Protein AF-A0A5N7IVG2-F1 (afdb_monomer)

Mean predicted aligned error: 17.46 Å

Organism: NCBI:txid238834

Secondary structure (DSSP, 8-state):
-EEHHHHHHHTTS-HHHHHHHHHHHTPPPEEETTEEEE-HHHHHHHHHHHHHHHHHHHHHHHHHHHHHHHHHHHHHTS--HHHHHHHHHHHHHHHHHHHHHHHHHHHHHHHHHHHHHHHHHHHHHHHHHHHHHHHHTT---------TT-SS-SGGGTS---

pLDDT: mean 82.03, std 16.44, range [39.81, 95.31]

Structure (mmCIF, N/CA/C/O backbone):
data_AF-A0A5N7IVG2-F1
#
_entry.id   AF-A0A5N7IVG2-F1
#
loop_
_atom_site.group_PDB
_atom_site.id
_atom_site.type_symbol
_atom_site.label_atom_id
_atom_site.label_alt_id
_atom_site.label_comp_id
_atom_site.label_asym_id
_atom_site.label_entity_id
_atom_site.label_seq_id
_atom_site.pdbx_PDB_ins_code
_atom_site.Cartn_x
_atom_site.Cartn_y
_atom_site.Cartn_z
_atom_site.occupancy
_atom_site.B_iso_or_equiv
_atom_site.auth_seq_id
_atom_site.auth_comp_id
_atom_site.auth_asym_id
_atom_site.auth_atom_id
_atom_site.pdbx_PDB_model_num
ATOM 1 N N . MET A 1 1 ? -22.773 -0.847 58.493 1.00 86.44 1 MET A N 1
ATOM 2 C CA . MET A 1 1 ? -21.855 -1.937 58.077 1.00 86.44 1 MET A CA 1
ATOM 3 C C . MET A 1 1 ? -22.567 -2.803 57.061 1.00 86.44 1 MET A C 1
ATOM 5 O O . MET A 1 1 ? -23.734 -3.114 57.264 1.00 86.44 1 MET A O 1
ATOM 9 N N . ARG A 1 2 ? -21.877 -3.197 55.991 1.00 91.69 2 ARG A N 1
ATOM 10 C CA . ARG A 1 2 ? -22.450 -3.976 54.882 1.00 91.69 2 ARG A CA 1
ATOM 11 C C . ARG A 1 2 ? -21.630 -5.232 54.634 1.00 91.69 2 ARG A C 1
ATOM 13 O O . ARG A 1 2 ? -20.408 -5.203 54.778 1.00 91.69 2 ARG A O 1
ATOM 20 N N . THR A 1 3 ? -22.278 -6.322 54.242 1.00 95.25 3 THR A N 1
ATOM 21 C CA . THR A 1 3 ? -21.573 -7.529 53.784 1.00 95.25 3 THR A CA 1
ATOM 22 C C . THR A 1 3 ? -20.957 -7.308 52.403 1.00 95.25 3 THR A C 1
ATOM 24 O O . THR A 1 3 ? -21.487 -6.548 51.598 1.00 95.25 3 THR A O 1
ATOM 27 N N . ILE A 1 4 ? -19.879 -8.024 52.072 1.00 93.06 4 ILE A N 1
ATOM 28 C CA . ILE A 1 4 ? -19.278 -7.979 50.723 1.00 93.06 4 ILE A CA 1
ATOM 29 C C . ILE A 1 4 ? -20.300 -8.316 49.624 1.00 93.06 4 ILE A C 1
ATOM 31 O O . ILE A 1 4 ? -20.231 -7.757 48.533 1.00 93.06 4 ILE A O 1
ATOM 35 N N . THR A 1 5 ? -21.255 -9.207 49.903 1.00 93.88 5 THR A N 1
ATOM 36 C CA . THR A 1 5 ? -22.328 -9.550 48.959 1.00 93.88 5 THR A CA 1
ATOM 37 C C . THR A 1 5 ? -23.247 -8.357 48.698 1.00 93.88 5 THR A C 1
ATOM 39 O O . THR A 1 5 ? -23.433 -8.003 47.540 1.00 93.88 5 THR A O 1
ATOM 42 N N . GLN A 1 6 ? -23.726 -7.684 49.750 1.00 94.81 6 GLN A N 1
ATOM 43 C CA . GLN A 1 6 ? -24.554 -6.475 49.617 1.00 94.81 6 GLN A CA 1
ATOM 44 C C . GLN A 1 6 ? -23.816 -5.366 48.862 1.00 94.81 6 GLN A C 1
ATOM 46 O O . GLN A 1 6 ? -24.372 -4.736 47.974 1.00 94.81 6 GLN A O 1
ATOM 51 N N . VAL A 1 7 ? -22.530 -5.173 49.157 1.00 94.44 7 VAL A N 1
ATOM 52 C CA . VAL A 1 7 ? -21.699 -4.158 48.494 1.00 94.44 7 VAL A CA 1
ATOM 53 C C . VAL A 1 7 ? -21.541 -4.450 47.001 1.00 94.44 7 VAL A C 1
ATOM 55 O O . VAL A 1 7 ? -21.617 -3.539 46.182 1.00 94.44 7 VAL A O 1
ATOM 58 N N . ALA A 1 8 ? -21.329 -5.716 46.637 1.00 94.44 8 ALA A N 1
ATOM 59 C CA . ALA A 1 8 ? -21.221 -6.139 45.245 1.00 94.44 8 ALA A CA 1
ATOM 60 C C . ALA A 1 8 ? -22.530 -5.902 44.471 1.00 94.44 8 ALA A C 1
ATOM 62 O O . ALA A 1 8 ? -22.495 -5.431 43.334 1.00 94.44 8 ALA A O 1
ATOM 63 N N . GLU A 1 9 ? -23.673 -6.181 45.100 1.00 95.12 9 GLU A N 1
ATOM 64 C CA . GLU A 1 9 ? -25.002 -5.936 44.533 1.00 95.12 9 GLU A CA 1
ATOM 65 C C . GLU A 1 9 ? -25.298 -4.435 44.386 1.00 95.12 9 GLU A C 1
ATOM 67 O O . GLU A 1 9 ? -25.663 -3.997 43.294 1.00 95.12 9 GLU A O 1
ATOM 72 N N . GLU A 1 10 ? -25.066 -3.634 45.434 1.00 94.50 10 GLU A N 1
ATOM 73 C CA . GLU A 1 10 ? -25.280 -2.176 45.432 1.00 94.50 10 GLU A CA 1
ATOM 74 C C . GLU A 1 10 ? -24.429 -1.478 44.359 1.00 94.50 10 GLU A C 1
ATOM 76 O O . GLU A 1 10 ? -24.925 -0.634 43.612 1.00 94.50 10 GLU A O 1
ATOM 81 N N . LEU A 1 11 ? -23.155 -1.862 44.234 1.00 92.69 11 LEU A N 1
ATOM 82 C CA . LEU A 1 11 ? -22.222 -1.261 43.274 1.00 92.69 11 LEU A CA 1
ATOM 83 C C . LEU A 1 11 ? -22.276 -1.914 41.884 1.00 92.69 11 LEU A C 1
ATOM 85 O O . LEU A 1 11 ? -21.572 -1.471 40.972 1.00 92.69 11 LEU A O 1
ATOM 89 N N . LYS A 1 12 ? -23.114 -2.946 41.703 1.00 93.06 12 LYS A N 1
ATOM 90 C CA . LYS A 1 12 ? -23.271 -3.721 40.461 1.00 93.06 12 LYS A CA 1
ATOM 91 C C . LYS A 1 12 ? -21.939 -4.237 39.904 1.00 93.06 12 LYS A C 1
ATOM 93 O O . LYS A 1 12 ? -21.667 -4.143 38.707 1.00 93.06 12 LYS A O 1
ATOM 98 N N . VAL A 1 13 ? -21.093 -4.780 40.773 1.00 92.44 13 VAL A N 1
ATOM 99 C CA . VAL A 1 13 ? -19.802 -5.379 40.403 1.00 92.44 13 VAL A CA 1
ATOM 100 C C . VAL A 1 13 ? -19.659 -6.763 41.021 1.00 92.44 13 VAL A C 1
ATOM 102 O O . VAL A 1 13 ? -20.390 -7.148 41.927 1.00 92.44 13 VAL A O 1
ATOM 105 N N . SER A 1 14 ? -18.704 -7.555 40.538 1.00 94.75 14 SER A N 1
ATOM 106 C CA . SER A 1 14 ? -18.470 -8.8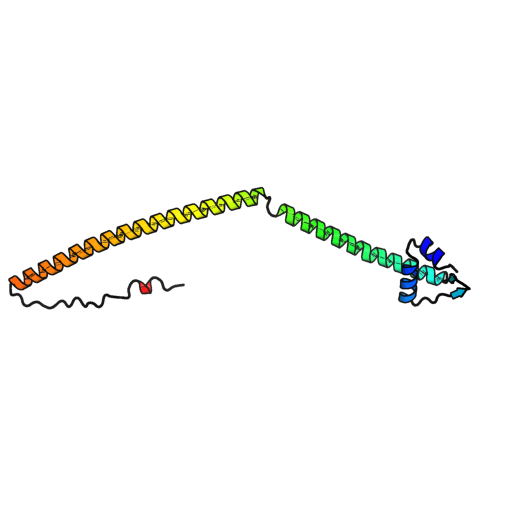78 41.116 1.00 94.75 14 SER A CA 1
ATOM 107 C C . SER A 1 14 ? -17.906 -8.774 42.540 1.00 94.75 14 SER A C 1
ATOM 109 O O . SER A 1 14 ? -17.111 -7.887 42.851 1.00 94.75 14 SER A O 1
ATOM 111 N N . ARG A 1 15 ? -18.230 -9.747 43.402 1.00 93.62 15 ARG A N 1
ATOM 112 C CA . ARG A 1 15 ? -17.616 -9.862 44.742 1.00 93.62 15 ARG A CA 1
ATOM 113 C C . ARG A 1 15 ? -16.086 -9.884 44.677 1.00 93.62 15 ARG A C 1
ATOM 115 O O . ARG A 1 15 ? -15.430 -9.296 45.526 1.00 93.62 15 ARG A O 1
ATOM 122 N N . ARG A 1 16 ? -15.519 -10.516 43.640 1.00 95.31 16 ARG A N 1
ATOM 123 C CA . ARG A 1 16 ? -14.073 -10.522 43.376 1.00 95.31 16 ARG A CA 1
ATOM 124 C C . ARG A 1 16 ? -13.525 -9.108 43.206 1.00 95.31 16 ARG A C 1
ATOM 126 O O . ARG A 1 16 ? -12.547 -8.772 43.858 1.00 95.31 16 ARG A O 1
ATOM 133 N N . LYS A 1 17 ? -14.201 -8.273 42.413 1.00 93.50 17 LYS A N 1
ATOM 134 C CA . LYS A 1 17 ? -13.815 -6.873 42.219 1.00 93.50 17 LYS A CA 1
ATOM 135 C C . LYS A 1 17 ? -13.824 -6.098 43.539 1.00 93.50 17 LYS A C 1
ATOM 137 O O . LYS A 1 17 ? -12.896 -5.344 43.781 1.00 93.50 17 LYS A O 1
ATOM 142 N N . ILE A 1 18 ? -14.789 -6.346 44.428 1.00 94.75 18 ILE A N 1
ATOM 143 C CA . ILE A 1 18 ? -14.793 -5.747 45.777 1.00 94.75 18 ILE A CA 1
ATOM 144 C C . ILE A 1 18 ? -13.577 -6.191 46.605 1.00 94.75 18 ILE A C 1
ATOM 146 O O . ILE A 1 18 ? -12.969 -5.369 47.284 1.00 94.75 18 ILE A O 1
ATOM 150 N N . TYR A 1 19 ? -13.182 -7.467 46.546 1.00 94.44 19 TYR A N 1
ATOM 151 C CA . TYR A 1 19 ? -11.964 -7.931 47.226 1.00 94.44 19 TYR A CA 1
ATOM 152 C C . TYR A 1 19 ? -10.693 -7.286 46.664 1.00 94.44 19 TYR A C 1
ATOM 154 O O . TYR A 1 19 ? -9.806 -6.918 47.437 1.00 94.44 19 TYR A O 1
ATOM 162 N N . ASP A 1 20 ? -10.617 -7.121 45.344 1.00 94.38 20 ASP A N 1
ATOM 163 C CA . ASP A 1 20 ? -9.493 -6.453 44.688 1.00 94.38 20 ASP A CA 1
ATOM 164 C C . ASP A 1 20 ? -9.416 -4.973 45.104 1.00 94.38 20 ASP A C 1
ATOM 166 O O . ASP A 1 20 ? -8.338 -4.495 45.463 1.00 94.38 20 ASP A O 1
ATOM 170 N N . GLU A 1 21 ? -10.556 -4.273 45.155 1.00 93.62 21 GLU A N 1
ATOM 171 C CA . GLU A 1 21 ? -10.623 -2.886 45.635 1.00 93.62 21 GLU A CA 1
ATOM 172 C C . GLU A 1 21 ? -10.271 -2.762 47.120 1.00 93.62 21 GLU A C 1
ATOM 174 O O . GLU A 1 21 ? -9.515 -1.871 47.500 1.00 93.62 21 GLU A O 1
ATOM 179 N N . ASN A 1 22 ? -10.7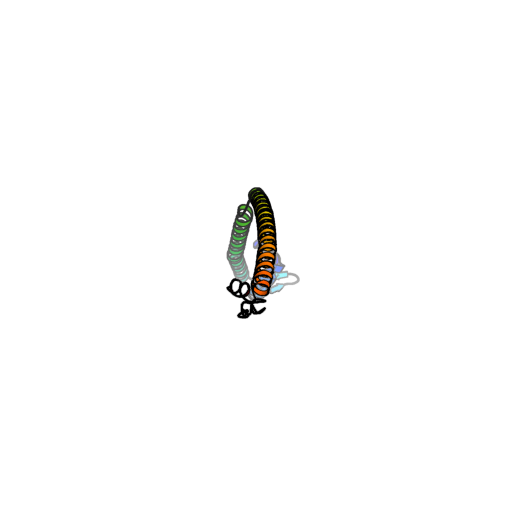19 -3.690 47.969 1.00 93.06 22 ASN A N 1
ATOM 180 C CA . ASN A 1 22 ? -10.324 -3.706 49.379 1.00 93.06 22 ASN A CA 1
ATOM 181 C C . ASN A 1 22 ? -8.807 -3.820 49.538 1.00 93.06 22 ASN A C 1
ATOM 183 O O . ASN A 1 22 ? -8.209 -3.109 50.346 1.00 93.06 22 ASN A O 1
ATOM 187 N N . LYS A 1 23 ? -8.175 -4.696 48.748 1.00 94.38 23 LYS A N 1
ATOM 188 C CA . LYS A 1 23 ? -6.720 -4.864 48.751 1.00 94.38 23 LYS A CA 1
ATOM 189 C C . LYS A 1 23 ? -6.015 -3.599 48.260 1.00 94.38 23 LYS A C 1
ATOM 191 O O . LYS A 1 23 ? -5.043 -3.179 48.882 1.00 94.38 23 LYS A O 1
ATOM 196 N N . LYS A 1 24 ? -6.505 -2.994 47.176 1.00 93.12 24 LYS A N 1
ATOM 197 C CA . LYS A 1 24 ? -5.955 -1.764 46.589 1.00 93.12 24 LYS A CA 1
ATOM 198 C C . LYS A 1 24 ? -6.049 -0.574 47.548 1.00 93.12 24 LYS A C 1
ATOM 200 O O . LYS A 1 24 ? -5.085 0.168 47.693 1.00 93.12 24 LYS A O 1
ATOM 205 N N . LEU A 1 25 ? -7.188 -0.415 48.218 1.00 93.25 25 LEU A N 1
ATOM 206 C CA . LEU A 1 25 ? -7.480 0.706 49.116 1.00 93.25 25 LEU A CA 1
ATOM 207 C C . LEU A 1 25 ? -7.033 0.458 50.568 1.00 93.25 25 LEU A C 1
ATOM 209 O O . LEU A 1 25 ? -7.231 1.318 51.425 1.00 93.25 25 LEU A O 1
ATOM 213 N N . GLY A 1 26 ? -6.450 -0.709 50.866 1.00 93.25 26 GLY A N 1
ATOM 214 C CA . GLY A 1 26 ? -5.999 -1.070 52.213 1.00 93.25 26 GLY A CA 1
ATOM 215 C C . GLY A 1 26 ? -7.134 -1.257 53.230 1.00 93.25 26 GLY A C 1
ATOM 216 O O . GLY A 1 26 ? -6.917 -1.101 54.432 1.00 93.25 26 GLY A O 1
ATOM 217 N N . ILE A 1 27 ? -8.345 -1.577 52.769 1.00 93.62 27 ILE A N 1
ATOM 218 C CA . ILE A 1 27 ? -9.539 -1.744 53.606 1.00 93.62 27 ILE A CA 1
ATOM 219 C C . ILE A 1 27 ? -9.498 -3.112 54.290 1.00 93.62 27 ILE A C 1
ATOM 221 O O . ILE A 1 27 ? -9.414 -4.158 53.639 1.00 93.62 27 ILE A O 1
ATOM 225 N N . LYS A 1 28 ? -9.606 -3.118 55.622 1.00 91.81 28 LYS A N 1
ATOM 226 C CA . LYS A 1 28 ? -9.714 -4.350 56.411 1.00 91.81 28 LYS A CA 1
ATOM 227 C C . LYS A 1 28 ? -11.175 -4.749 56.562 1.00 91.81 28 LYS A C 1
ATOM 229 O O . LYS A 1 28 ? -11.990 -3.980 57.059 1.00 91.81 28 LYS A O 1
ATOM 234 N N . THR A 1 29 ? -11.494 -5.979 56.183 1.00 91.38 29 THR A N 1
ATOM 235 C CA . THR A 1 29 ? -12.829 -6.548 56.386 1.00 91.38 29 THR A CA 1
ATOM 236 C C . THR A 1 29 ? -12.961 -7.154 57.780 1.00 91.38 29 THR A C 1
ATOM 238 O O . THR A 1 29 ? -12.044 -7.835 58.241 1.00 91.38 29 THR A O 1
ATOM 241 N N . ILE A 1 30 ? -14.122 -6.994 58.407 1.00 92.56 30 ILE A N 1
ATOM 242 C CA . ILE A 1 30 ? -14.470 -7.636 59.680 1.00 92.56 30 ILE A CA 1
ATOM 243 C C . ILE A 1 30 ? -15.170 -8.959 59.366 1.00 92.56 30 ILE A C 1
ATOM 245 O O . ILE A 1 30 ? -16.067 -8.999 58.527 1.00 92.56 30 ILE A O 1
ATOM 249 N N . LYS A 1 31 ? -14.730 -10.063 59.976 1.00 91.62 31 LYS A N 1
ATOM 250 C CA . LYS A 1 31 ? -15.262 -11.401 59.694 1.00 91.62 31 LYS A CA 1
ATOM 251 C C . LYS A 1 31 ? -16.142 -11.869 60.846 1.00 91.62 31 LYS A C 1
ATOM 253 O O . LYS A 1 31 ? -15.648 -12.033 61.954 1.00 91.62 31 LYS A O 1
ATOM 258 N N . GLU A 1 32 ? -17.405 -12.158 60.553 1.00 90.25 32 GLU A N 1
ATOM 259 C CA . GLU A 1 32 ? -18.338 -12.775 61.499 1.00 90.25 32 GLU A CA 1
ATOM 260 C C . GLU A 1 32 ? -18.911 -14.046 60.863 1.00 90.25 32 GLU A C 1
ATOM 262 O O . GLU A 1 32 ? -19.653 -14.019 59.876 1.00 90.25 32 GLU A O 1
ATOM 267 N N . GLY A 1 33 ? -18.482 -15.198 61.385 1.00 89.88 33 GLY A N 1
ATOM 268 C CA . GLY A 1 33 ? -18.799 -16.503 60.810 1.00 89.88 33 GLY A CA 1
ATOM 269 C C . GLY A 1 33 ? -18.300 -16.647 59.365 1.00 89.88 33 GLY A C 1
ATOM 270 O O . GLY A 1 33 ? -17.100 -16.565 59.087 1.00 89.88 33 GLY A O 1
ATOM 271 N N . ARG A 1 34 ? -19.233 -16.899 58.437 1.00 88.19 34 ARG A N 1
ATOM 272 C CA . ARG A 1 34 ? -18.953 -17.039 56.994 1.00 88.19 34 AR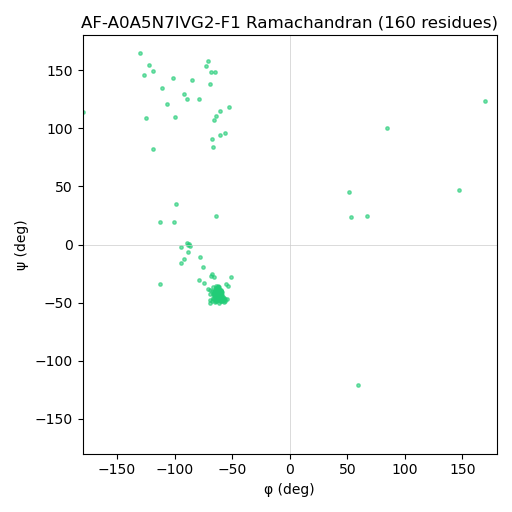G A CA 1
ATOM 273 C C . ARG A 1 34 ? -19.004 -15.713 56.232 1.00 88.19 34 ARG A C 1
ATOM 275 O O . ARG A 1 34 ? -18.650 -15.692 55.057 1.00 88.19 34 ARG A O 1
ATOM 282 N N . ASN A 1 35 ? -19.417 -14.629 56.886 1.00 89.69 35 ASN A N 1
ATOM 283 C CA . ASN A 1 35 ? -19.621 -13.339 56.246 1.00 89.69 35 ASN A CA 1
ATOM 284 C C . ASN A 1 35 ? -18.453 -12.390 56.528 1.00 89.69 35 ASN A C 1
ATOM 286 O O . ASN A 1 35 ? -17.883 -12.364 57.619 1.00 89.69 35 ASN A O 1
ATOM 290 N N . SER A 1 36 ? -18.114 -11.596 55.516 1.00 92.38 36 SER A N 1
ATOM 291 C CA . SER A 1 36 ? -17.162 -10.493 55.615 1.00 92.38 36 SER A CA 1
ATOM 292 C C . SER A 1 36 ? -17.914 -9.181 55.470 1.00 92.38 36 SER A C 1
ATOM 294 O O . SER A 1 36 ? -18.736 -9.038 54.562 1.00 92.38 36 SER A O 1
ATOM 296 N N . PHE A 1 37 ? -17.601 -8.233 56.342 1.00 93.62 37 PHE A N 1
ATOM 297 C CA . PHE A 1 37 ? -18.238 -6.932 56.428 1.00 93.62 37 PHE A CA 1
ATOM 298 C C . PHE A 1 37 ? -17.231 -5.816 56.189 1.00 93.62 37 PHE A C 1
ATOM 300 O O . PHE A 1 37 ? -16.054 -5.934 56.539 1.00 93.62 37 PHE A O 1
ATOM 307 N N . ILE A 1 38 ? -17.721 -4.716 55.633 1.00 93.62 38 ILE A N 1
ATOM 308 C CA . ILE A 1 38 ? -17.003 -3.450 55.539 1.00 93.62 38 ILE A CA 1
ATOM 309 C C . ILE A 1 38 ? -17.799 -2.342 56.223 1.00 93.62 38 ILE A C 1
ATOM 311 O O . ILE A 1 38 ? -19.028 -2.407 56.367 1.00 93.62 38 ILE A O 1
ATOM 315 N N . THR A 1 39 ? -17.072 -1.327 56.676 1.00 94.25 39 THR A N 1
ATOM 316 C CA . THR A 1 39 ? -17.669 -0.127 57.254 1.00 94.25 39 THR A CA 1
ATOM 317 C C . THR A 1 39 ? -18.348 0.702 56.167 1.00 94.25 39 THR A C 1
ATOM 319 O O . THR A 1 39 ? -18.007 0.613 54.987 1.00 94.25 39 THR A O 1
ATOM 322 N N . ASP A 1 40 ? -19.301 1.543 56.562 1.00 91.88 40 ASP A N 1
ATOM 323 C CA . ASP A 1 40 ? -19.997 2.409 55.605 1.00 91.88 40 ASP A CA 1
ATOM 324 C C . ASP A 1 40 ? -19.055 3.491 55.046 1.00 91.88 40 ASP A C 1
ATOM 326 O O . ASP A 1 40 ? -19.182 3.900 53.895 1.00 91.88 40 ASP A O 1
ATOM 330 N N . THR A 1 41 ? -18.035 3.881 55.816 1.00 93.00 41 THR A N 1
ATOM 331 C CA . THR A 1 41 ? -16.949 4.753 55.352 1.00 93.00 41 THR A CA 1
ATOM 332 C C . THR A 1 41 ? -16.088 4.099 54.277 1.00 93.00 41 THR A C 1
ATOM 334 O O . THR A 1 41 ? -15.725 4.751 53.301 1.00 93.00 41 THR A O 1
ATOM 337 N N . ASP A 1 42 ? -15.760 2.816 54.426 1.00 93.31 42 ASP A N 1
ATOM 338 C CA . ASP A 1 42 ? -14.951 2.101 53.438 1.00 93.31 42 ASP A CA 1
ATOM 339 C C . ASP A 1 42 ? -15.760 1.766 52.183 1.00 93.31 42 ASP A C 1
ATOM 341 O O . ASP A 1 42 ? -15.232 1.844 51.076 1.00 93.31 42 ASP A O 1
ATOM 345 N N . PHE A 1 43 ? -17.061 1.510 52.332 1.00 94.44 43 PHE A N 1
ATOM 346 C CA . PHE A 1 43 ? -17.987 1.417 51.205 1.00 94.44 43 PHE A CA 1
ATOM 347 C C . PHE A 1 43 ? -17.947 2.673 50.321 1.00 94.44 43 PHE A C 1
ATOM 349 O O . PHE A 1 43 ? -17.804 2.560 49.104 1.00 94.44 43 PHE A O 1
ATOM 356 N N . LEU A 1 44 ? -17.997 3.870 50.919 1.00 93.25 44 LEU A N 1
ATOM 357 C CA . LEU A 1 44 ? -17.924 5.129 50.168 1.00 93.25 44 LEU A CA 1
ATOM 358 C C . LEU A 1 44 ? -16.594 5.290 49.418 1.00 93.25 44 LEU A C 1
ATOM 360 O O . LEU A 1 44 ? -16.586 5.777 48.287 1.00 93.25 44 LEU A O 1
ATOM 364 N N . LYS A 1 45 ? -15.474 4.848 50.005 1.00 93.69 45 LYS A N 1
ATOM 365 C CA . LYS A 1 45 ? -14.165 4.868 49.328 1.00 93.69 45 LYS A CA 1
ATOM 366 C C . LYS A 1 45 ? -14.155 3.969 48.094 1.00 93.69 45 LYS A C 1
ATOM 368 O O . LYS A 1 45 ? -13.698 4.404 47.042 1.00 93.69 45 LYS A O 1
ATOM 373 N N . ILE A 1 46 ? -14.684 2.749 48.216 1.00 92.94 46 ILE A N 1
ATOM 374 C CA . ILE A 1 46 ? -14.784 1.798 47.098 1.00 92.94 46 ILE A CA 1
ATOM 375 C C .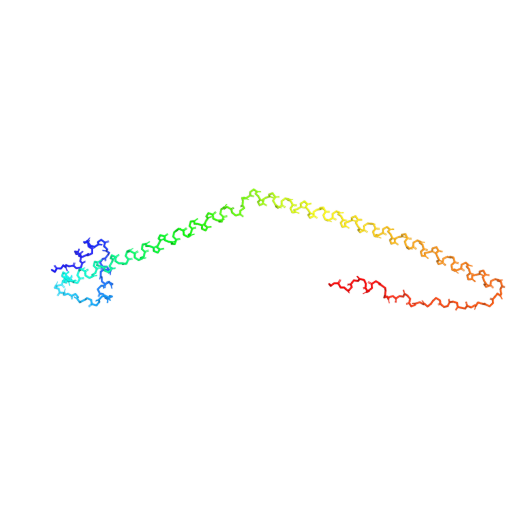 ILE A 1 46 ? -15.688 2.365 46.002 1.00 92.94 46 ILE A C 1
ATOM 377 O O . ILE A 1 46 ? -15.322 2.331 44.831 1.00 92.94 46 ILE A O 1
ATOM 381 N N . SER A 1 47 ? -16.842 2.924 46.377 1.00 93.25 47 SER A N 1
ATOM 382 C CA . SER A 1 47 ? -17.769 3.544 45.426 1.00 93.25 47 SER A CA 1
ATOM 383 C C . SER A 1 47 ? -17.080 4.642 44.613 1.00 93.25 47 SER A C 1
ATOM 385 O O . SER A 1 47 ? -17.141 4.629 43.386 1.00 93.25 47 SER A O 1
ATOM 387 N N . LYS A 1 48 ? -16.367 5.550 45.291 1.00 92.94 48 LYS A N 1
ATOM 388 C CA . LYS A 1 48 ? -15.671 6.673 44.654 1.00 92.94 48 LYS A CA 1
ATOM 389 C C . LYS A 1 48 ? -14.526 6.225 43.743 1.00 92.94 48 LYS A C 1
ATOM 391 O O . LYS A 1 48 ? -14.344 6.789 42.664 1.00 92.94 48 LYS A O 1
ATOM 396 N N . ASP A 1 49 ? -13.748 5.226 44.154 1.00 92.06 49 ASP A N 1
ATOM 397 C CA . ASP A 1 49 ? -12.661 4.699 43.322 1.00 92.06 49 ASP A CA 1
ATOM 398 C C . ASP A 1 49 ? -13.202 4.031 42.046 1.00 92.06 49 ASP A C 1
ATOM 400 O O . ASP A 1 49 ? -12.718 4.310 40.949 1.00 92.06 49 ASP A O 1
ATOM 404 N N . LEU A 1 50 ? -14.274 3.239 42.162 1.00 89.19 50 LEU A N 1
ATOM 405 C CA . LEU A 1 50 ? -14.925 2.612 41.009 1.00 89.19 50 LEU A CA 1
ATOM 406 C C . LEU A 1 50 ? -15.544 3.632 40.048 1.00 89.19 50 LEU A C 1
ATOM 408 O O . LEU A 1 50 ? -15.532 3.412 38.837 1.00 89.19 50 LEU A O 1
ATOM 412 N N . GLU A 1 51 ? -16.082 4.733 40.564 1.00 87.44 51 GLU A N 1
ATOM 413 C CA . GLU A 1 51 ? -16.615 5.833 39.758 1.00 87.44 51 GLU A CA 1
ATOM 414 C C . GLU A 1 51 ? -15.496 6.550 38.993 1.00 87.44 51 GLU A C 1
ATOM 416 O O . GLU A 1 51 ? -15.556 6.661 37.769 1.00 87.44 51 GLU A O 1
ATOM 421 N N . THR A 1 52 ? -14.398 6.877 39.679 1.00 84.75 52 THR A N 1
ATOM 422 C CA . THR A 1 52 ? -13.202 7.473 39.059 1.00 84.75 52 THR A CA 1
ATOM 423 C C . THR A 1 52 ? -12.605 6.552 37.987 1.00 84.75 52 THR A C 1
ATOM 425 O O . THR A 1 52 ? -12.184 7.004 36.920 1.00 84.75 52 THR A O 1
ATOM 428 N N . TYR A 1 53 ? -12.582 5.238 38.241 1.00 82.00 53 TYR A N 1
ATOM 429 C CA . TYR A 1 53 ? -12.137 4.230 37.278 1.00 82.00 53 TYR A CA 1
ATOM 430 C C . TYR A 1 53 ? -13.037 4.195 36.037 1.00 82.00 53 TYR A C 1
ATOM 432 O O . TYR A 1 53 ? -12.533 4.137 34.917 1.00 82.00 53 TYR A O 1
ATOM 440 N N . LYS A 1 54 ? -14.363 4.259 36.208 1.00 80.00 54 LYS A N 1
ATOM 441 C CA . LYS A 1 54 ? -15.310 4.307 35.084 1.00 80.00 54 LYS A CA 1
ATOM 442 C C . LYS A 1 54 ? -15.136 5.568 34.244 1.00 80.00 54 LYS A C 1
ATOM 444 O O . LYS A 1 54 ? -15.128 5.457 33.024 1.00 80.00 54 LYS A O 1
ATOM 449 N N . GLU A 1 55 ? -14.947 6.728 34.865 1.00 80.38 55 GLU A N 1
ATOM 450 C CA . GLU A 1 55 ? -14.699 7.978 34.138 1.00 80.38 55 GLU A CA 1
ATOM 451 C C . GLU A 1 55 ? -13.387 7.917 33.349 1.00 80.38 55 GLU A C 1
ATOM 453 O O . GLU A 1 55 ? -13.347 8.217 32.157 1.00 80.38 55 GLU A O 1
ATOM 458 N N . THR A 1 56 ? -12.301 7.474 33.981 1.00 75.31 56 THR A N 1
ATOM 459 C CA . THR A 1 56 ? -10.984 7.426 33.328 1.00 75.31 56 THR A CA 1
ATOM 460 C C . THR A 1 56 ? -10.903 6.369 32.227 1.00 75.31 56 THR A C 1
ATOM 462 O O . THR A 1 56 ? -10.470 6.685 31.119 1.00 75.31 56 THR A O 1
ATOM 465 N N . PHE A 1 57 ? -11.345 5.134 32.474 1.00 71.50 57 PHE A N 1
ATOM 466 C CA . PHE A 1 57 ? -11.292 4.064 31.470 1.00 71.50 57 PHE A CA 1
ATOM 467 C C . PHE A 1 57 ? -12.409 4.151 30.426 1.00 71.50 57 PHE A C 1
ATOM 469 O O . PHE A 1 57 ? -12.182 3.769 29.276 1.00 71.50 57 PHE A O 1
ATOM 476 N N . GLY A 1 58 ? -13.584 4.680 30.778 1.00 70.69 58 GLY A N 1
ATOM 477 C CA . GLY A 1 58 ? -14.660 4.954 29.823 1.00 70.69 58 GLY A CA 1
ATOM 478 C C . GLY A 1 58 ? -14.201 5.936 28.747 1.00 70.69 58 GLY A C 1
ATOM 479 O O . GLY A 1 58 ? -14.272 5.623 27.559 1.00 70.69 58 GLY A O 1
ATOM 480 N N . ASN A 1 59 ? -13.576 7.040 29.166 1.00 72.81 59 ASN A N 1
ATOM 481 C CA . ASN A 1 59 ? -13.011 8.041 28.259 1.00 72.81 59 ASN A CA 1
ATOM 482 C C . ASN A 1 59 ? -11.888 7.481 27.370 1.00 72.81 59 ASN A C 1
ATOM 484 O O . ASN A 1 59 ? -11.750 7.876 26.214 1.00 72.81 59 ASN A O 1
ATOM 488 N N . VAL A 1 60 ? -11.062 6.562 27.884 1.00 77.69 60 VAL A N 1
ATOM 489 C CA . VAL A 1 60 ? -10.019 5.903 27.078 1.00 77.69 60 VAL A CA 1
ATOM 490 C C . VAL A 1 60 ? -10.636 4.959 26.048 1.00 77.69 60 VAL A C 1
ATOM 492 O O . VAL A 1 60 ? -10.210 4.962 24.897 1.00 77.69 60 VAL A O 1
ATOM 495 N N . THR A 1 61 ? -11.652 4.188 26.434 1.00 77.75 61 THR A N 1
ATOM 496 C CA . THR A 1 61 ? -12.329 3.240 25.537 1.00 77.75 61 THR A CA 1
ATOM 497 C C . THR A 1 61 ? -13.004 3.970 24.376 1.00 77.75 61 THR A C 1
ATOM 499 O O . THR A 1 61 ? -12.840 3.572 23.225 1.00 77.75 61 THR A O 1
ATOM 502 N N . GLU A 1 62 ? -13.684 5.082 24.659 1.00 79.25 62 GLU A N 1
ATOM 503 C CA . GLU A 1 62 ? -14.307 5.930 23.639 1.00 79.25 62 GLU A CA 1
ATOM 504 C C . GLU A 1 62 ? -13.265 6.544 22.693 1.00 79.25 62 GLU A C 1
ATOM 506 O O . GLU A 1 62 ? -13.408 6.474 21.473 1.00 79.25 62 GLU A O 1
ATOM 511 N N . ARG A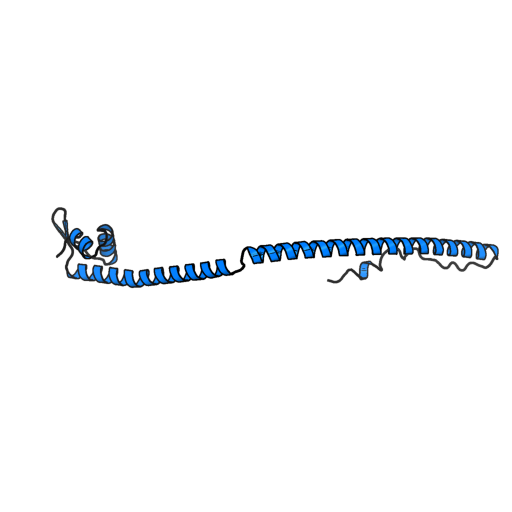 1 63 ? -12.150 7.060 23.230 1.00 79.69 63 ARG A N 1
ATOM 512 C CA . ARG A 1 63 ? -11.046 7.587 22.409 1.00 79.69 63 ARG A CA 1
ATOM 513 C C . ARG A 1 63 ? -10.446 6.527 21.491 1.00 79.69 63 ARG A C 1
ATOM 515 O O . ARG A 1 63 ? -10.199 6.820 20.325 1.00 79.69 63 ARG A O 1
ATOM 522 N N . VAL A 1 64 ? -10.213 5.316 21.998 1.00 84.12 64 VAL A N 1
ATOM 523 C CA . VAL A 1 64 ? -9.693 4.202 21.190 1.00 84.12 64 VAL A CA 1
ATOM 524 C C . VAL A 1 64 ? -10.691 3.827 20.095 1.00 84.12 64 VAL A C 1
ATOM 526 O O . VAL A 1 64 ? -10.284 3.679 18.946 1.00 84.12 64 VAL A O 1
ATOM 529 N N . SER A 1 65 ? -11.985 3.742 20.418 1.00 88.06 65 SER A N 1
ATOM 530 C CA . SER A 1 65 ? -13.037 3.465 19.433 1.00 88.06 65 SER A CA 1
ATOM 531 C C . SER A 1 65 ? -13.048 4.500 18.306 1.00 88.06 65 SER A C 1
ATOM 533 O O . SER A 1 65 ? -13.004 4.131 17.135 1.00 88.06 65 SER A O 1
ATOM 535 N N . ASN A 1 66 ? -13.005 5.790 18.650 1.00 86.81 66 ASN A N 1
ATOM 536 C CA . ASN A 1 66 ? -13.019 6.882 17.673 1.00 86.81 66 ASN A CA 1
ATOM 537 C C . ASN A 1 66 ? -11.778 6.872 16.763 1.00 86.81 66 ASN A C 1
ATOM 539 O O . ASN A 1 66 ? -11.879 7.162 15.572 1.00 86.81 66 ASN A O 1
ATOM 543 N N . VAL A 1 67 ? -10.601 6.530 17.303 1.00 88.06 67 VAL A N 1
ATOM 544 C CA . VAL A 1 67 ? -9.369 6.395 16.505 1.00 88.06 67 VAL A CA 1
ATOM 545 C C . VAL A 1 67 ? -9.477 5.223 15.535 1.00 88.06 67 VAL A C 1
ATOM 547 O O . VAL A 1 67 ? -9.178 5.391 14.357 1.00 88.06 67 VAL A O 1
ATOM 550 N N . LEU A 1 68 ? -9.947 4.063 16.001 1.00 87.88 68 LEU A N 1
ATOM 551 C CA . LEU A 1 68 ? -10.108 2.883 15.150 1.00 87.88 68 LEU A CA 1
ATOM 552 C C . LEU A 1 68 ? -11.116 3.121 14.023 1.00 87.88 68 LEU A C 1
ATOM 554 O O . LEU A 1 68 ? -10.875 2.706 12.893 1.00 87.88 68 LEU A O 1
ATOM 558 N N . GLU A 1 69 ? -12.222 3.807 14.307 1.00 87.06 69 GLU A N 1
ATOM 559 C CA . GLU A 1 69 ? -13.224 4.153 13.298 1.00 87.06 69 GLU A CA 1
ATOM 560 C C . GLU A 1 69 ? -12.672 5.141 12.264 1.00 87.06 69 GLU A C 1
ATOM 562 O O . GLU A 1 69 ? -12.834 4.940 11.060 1.00 87.06 69 GLU A O 1
ATOM 567 N N . ARG A 1 70 ? -11.931 6.163 12.710 1.00 81.06 70 ARG A N 1
ATOM 568 C CA . ARG A 1 70 ? -11.232 7.088 11.810 1.00 81.06 70 ARG A CA 1
ATOM 569 C C . ARG A 1 70 ? -10.246 6.349 10.908 1.00 81.06 70 ARG A C 1
ATOM 571 O O . ARG A 1 70 ? -10.239 6.577 9.702 1.00 81.06 70 ARG A O 1
ATOM 578 N N . ASP A 1 71 ? -9.416 5.485 11.481 1.00 80.00 71 ASP A N 1
ATOM 579 C CA . ASP A 1 71 ? -8.392 4.760 10.733 1.00 80.00 71 ASP A CA 1
ATOM 580 C C . ASP A 1 71 ? -9.029 3.765 9.746 1.00 80.00 71 ASP A C 1
ATOM 582 O O . ASP A 1 71 ? -8.571 3.658 8.608 1.00 80.00 71 ASP A O 1
ATOM 586 N N . ARG A 1 72 ? -10.144 3.120 10.119 1.00 80.38 72 ARG A N 1
ATOM 587 C CA . ARG A 1 72 ? -10.948 2.284 9.212 1.00 80.38 72 ARG A CA 1
ATOM 588 C C . ARG A 1 72 ? -11.484 3.084 8.027 1.00 80.38 72 ARG A C 1
ATOM 590 O O . ARG A 1 72 ? -11.292 2.671 6.888 1.00 80.38 72 ARG A O 1
ATOM 597 N N . ASN A 1 73 ? -12.073 4.249 8.286 1.00 78.00 73 ASN A N 1
ATOM 598 C CA . ASN A 1 73 ? -12.581 5.130 7.236 1.00 78.00 73 ASN A CA 1
ATOM 599 C C . ASN A 1 73 ? -11.457 5.619 6.310 1.00 78.00 73 ASN A C 1
ATOM 601 O O . ASN A 1 73 ? -11.661 5.742 5.108 1.00 78.00 73 ASN A O 1
ATOM 605 N N . ILE A 1 74 ? -10.261 5.892 6.836 1.00 74.50 74 ILE A N 1
ATOM 606 C CA . ILE A 1 74 ? -9.100 6.262 6.013 1.00 74.50 74 ILE A CA 1
ATOM 607 C C . ILE A 1 74 ? -8.689 5.095 5.106 1.00 74.50 74 ILE A C 1
ATOM 609 O O . ILE A 1 74 ? -8.427 5.313 3.928 1.00 74.50 74 ILE A O 1
ATOM 613 N N . ILE A 1 75 ? -8.649 3.865 5.627 1.00 72.25 75 ILE A N 1
ATOM 614 C CA . ILE A 1 75 ? -8.309 2.668 4.843 1.00 72.25 75 ILE A CA 1
ATOM 615 C C . ILE A 1 75 ? -9.339 2.430 3.732 1.00 72.25 75 ILE A C 1
ATOM 617 O O . ILE A 1 75 ? -8.947 2.226 2.588 1.00 72.25 75 ILE A O 1
ATOM 621 N N . GLU A 1 76 ? -10.634 2.507 4.044 1.00 68.19 76 GLU A N 1
ATOM 622 C CA . GLU A 1 76 ? -11.715 2.290 3.070 1.00 68.19 76 GLU A CA 1
ATOM 623 C C . GLU A 1 76 ? -11.760 3.369 1.972 1.00 68.19 76 GLU A C 1
ATOM 625 O O . GLU A 1 76 ? -12.164 3.082 0.848 1.00 68.19 76 GLU A O 1
ATOM 630 N N . ASN A 1 77 ? -11.296 4.591 2.257 1.00 65.44 77 ASN A N 1
ATOM 631 C CA . ASN A 1 77 ? -11.295 5.704 1.301 1.00 65.44 77 ASN A CA 1
ATOM 632 C C . ASN A 1 77 ? -9.977 5.877 0.522 1.00 65.44 77 ASN A C 1
ATOM 634 O O . ASN A 1 77 ? -9.884 6.784 -0.303 1.00 65.44 77 ASN A O 1
ATOM 638 N N . ASN A 1 78 ? -8.944 5.067 0.780 1.00 64.94 78 ASN A N 1
ATOM 639 C CA . ASN A 1 78 ? -7.590 5.341 0.278 1.00 64.94 78 ASN A CA 1
ATOM 640 C C . ASN A 1 78 ? -7.265 4.797 -1.120 1.00 64.94 78 ASN A C 1
ATOM 642 O O . ASN A 1 78 ? -6.141 4.998 -1.563 1.00 64.94 78 ASN A O 1
ATOM 646 N N . ILE A 1 79 ? -8.208 4.133 -1.791 1.00 63.69 79 ILE A N 1
ATOM 647 C CA . ILE A 1 79 ? -8.302 3.857 -3.240 1.00 63.69 79 ILE A CA 1
ATOM 648 C C . ILE A 1 79 ? -9.443 2.847 -3.364 1.00 63.69 79 ILE A C 1
ATOM 650 O O . ILE A 1 79 ? -9.401 1.789 -2.735 1.00 63.69 79 ILE A O 1
ATOM 654 N N . SER A 1 80 ? -10.472 3.153 -4.149 1.00 73.94 80 SER A N 1
ATOM 655 C CA . SER A 1 80 ? -11.503 2.152 -4.429 1.00 73.94 80 SER A CA 1
ATOM 656 C C . SER A 1 80 ? -10.895 0.984 -5.214 1.00 73.94 80 SER A C 1
ATOM 658 O O . SER A 1 80 ? -10.008 1.182 -6.047 1.00 73.94 80 SER A O 1
ATOM 660 N N . ASP A 1 81 ? -11.405 -0.237 -5.024 1.00 76.88 81 ASP A N 1
ATOM 661 C CA . ASP A 1 81 ? -10.972 -1.415 -5.801 1.00 76.88 81 ASP A CA 1
ATOM 662 C C . ASP A 1 81 ? -11.010 -1.157 -7.322 1.00 76.88 81 ASP A C 1
ATOM 664 O O . ASP A 1 81 ? -10.219 -1.707 -8.093 1.00 76.88 81 ASP A O 1
ATOM 668 N N . ARG A 1 82 ? -11.904 -0.260 -7.754 1.00 74.25 82 ARG A N 1
ATOM 669 C CA . ARG A 1 82 ? -12.019 0.214 -9.132 1.00 74.25 82 ARG A CA 1
ATOM 670 C C . ARG A 1 82 ? -10.840 1.086 -9.558 1.00 74.25 82 ARG A C 1
ATOM 672 O O . ARG A 1 82 ? -10.230 0.799 -10.579 1.00 74.25 82 ARG A O 1
ATOM 679 N N . GLU A 1 83 ? -10.484 2.100 -8.775 1.00 77.56 83 GLU A N 1
ATOM 680 C CA . GLU A 1 83 ? -9.316 2.946 -9.055 1.00 77.56 83 GLU A CA 1
ATOM 681 C C . GLU A 1 83 ? -8.015 2.134 -9.043 1.00 77.56 83 GLU A C 1
ATOM 683 O O . GLU A 1 83 ? -7.138 2.365 -9.875 1.00 77.56 83 GLU A O 1
ATOM 688 N N . TYR A 1 84 ? -7.899 1.140 -8.156 1.00 81.56 84 TYR A N 1
ATOM 689 C CA . TYR A 1 84 ? -6.768 0.211 -8.160 1.00 81.56 84 TYR A CA 1
ATOM 690 C C . TYR A 1 84 ? -6.695 -0.590 -9.466 1.00 81.56 84 TYR A C 1
ATOM 692 O O . TYR A 1 84 ? -5.624 -0.723 -10.063 1.00 81.56 84 TYR A O 1
ATOM 700 N N . THR A 1 85 ? -7.837 -1.109 -9.919 1.00 82.31 85 THR A N 1
ATOM 701 C CA . THR A 1 85 ? -7.930 -1.893 -11.156 1.00 82.31 85 THR A CA 1
ATOM 702 C C . THR A 1 85 ? -7.595 -1.036 -12.378 1.00 82.31 85 THR A C 1
ATOM 704 O O . THR A 1 85 ? -6.734 -1.424 -13.167 1.00 82.31 85 THR A O 1
ATOM 707 N N . ASP A 1 86 ? -8.159 0.170 -12.473 1.00 88.06 86 ASP A N 1
ATOM 708 C CA . ASP A 1 86 ? -7.892 1.117 -13.561 1.00 88.06 86 ASP A CA 1
ATOM 709 C C . ASP A 1 86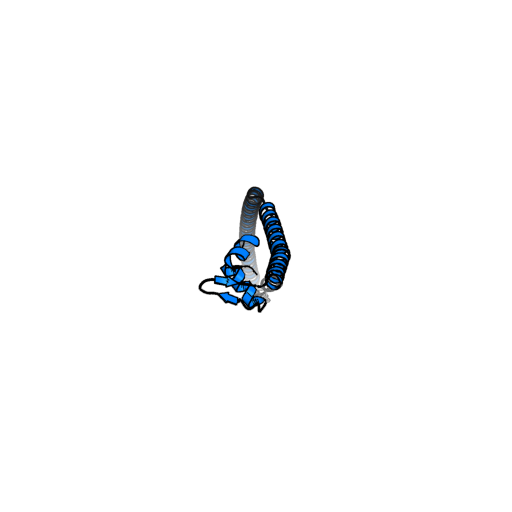 ? -6.402 1.519 -13.611 1.00 88.06 86 ASP A C 1
ATOM 711 O O . ASP A 1 86 ? -5.787 1.574 -14.681 1.00 88.06 86 ASP A O 1
ATOM 715 N N . LEU A 1 87 ? -5.778 1.766 -12.450 1.00 86.81 87 LEU A N 1
ATOM 716 C CA . LEU A 1 87 ? -4.344 2.066 -12.369 1.00 86.81 87 LEU A CA 1
ATOM 717 C C . LEU A 1 87 ? -3.486 0.881 -12.814 1.00 86.81 87 LEU A C 1
ATOM 719 O O . LEU A 1 87 ? -2.499 1.074 -13.527 1.00 86.81 87 LEU A O 1
ATOM 723 N N . LYS A 1 88 ? -3.863 -0.339 -12.427 1.00 89.75 88 LYS A N 1
ATOM 724 C CA . LYS A 1 88 ? -3.159 -1.560 -12.824 1.00 89.75 88 LYS A CA 1
ATOM 725 C C . LYS A 1 88 ? -3.218 -1.774 -14.336 1.00 89.75 88 LYS A C 1
ATOM 727 O O . LYS A 1 88 ? -2.179 -2.012 -14.948 1.00 89.75 88 LYS A O 1
ATOM 732 N N . GLU A 1 89 ? -4.392 -1.621 -14.948 1.00 91.94 89 GLU A N 1
ATOM 733 C CA . GLU A 1 89 ? -4.555 -1.704 -16.406 1.00 91.94 89 GLU A CA 1
ATOM 734 C C . GLU A 1 89 ? -3.714 -0.648 -17.131 1.00 91.94 89 GLU A C 1
ATOM 736 O O . GLU A 1 89 ? -3.033 -0.943 -18.118 1.00 91.94 89 GLU A O 1
ATOM 741 N N . ARG A 1 90 ? -3.693 0.581 -16.605 1.00 92.38 90 ARG A N 1
ATOM 742 C CA . ARG A 1 90 ? -2.889 1.667 -17.168 1.00 92.38 90 ARG A CA 1
ATOM 743 C C . ARG A 1 90 ? -1.390 1.388 -17.090 1.00 92.38 90 ARG A C 1
ATOM 745 O O . ARG A 1 90 ? -0.684 1.674 -18.056 1.00 92.38 90 ARG A O 1
ATOM 752 N N . ILE A 1 91 ? -0.903 0.827 -15.981 1.00 93.62 91 ILE A 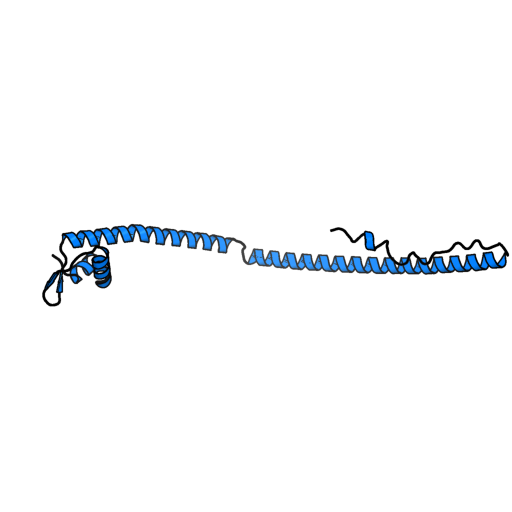N 1
ATOM 753 C CA . ILE A 1 91 ? 0.502 0.418 -15.835 1.00 93.62 91 ILE A CA 1
ATOM 754 C C . ILE A 1 91 ? 0.846 -0.649 -16.875 1.00 93.62 91 ILE A C 1
ATOM 756 O O . ILE A 1 91 ? 1.788 -0.455 -17.639 1.00 93.62 91 ILE A O 1
ATOM 760 N N . THR A 1 92 ? 0.041 -1.708 -16.984 1.00 91.06 92 THR A N 1
ATOM 761 C CA . THR A 1 92 ? 0.270 -2.778 -17.966 1.00 91.06 92 THR A CA 1
ATOM 762 C C . THR A 1 92 ? 0.284 -2.247 -19.402 1.00 91.06 92 THR A C 1
ATOM 764 O O . THR A 1 92 ? 1.143 -2.622 -20.200 1.00 91.06 92 THR A O 1
ATOM 767 N N . SER A 1 93 ? -0.613 -1.315 -19.743 1.00 94.88 93 SER A N 1
ATOM 768 C CA . SER A 1 93 ? -0.600 -0.685 -21.066 1.00 94.88 93 SER A CA 1
ATOM 769 C C . SER A 1 93 ? 0.667 0.139 -21.322 1.00 94.88 93 SER A C 1
ATOM 771 O O . SER A 1 93 ? 1.147 0.161 -22.457 1.00 94.88 93 SER A O 1
ATOM 773 N N . LEU A 1 94 ? 1.192 0.844 -20.316 1.00 93.25 94 LEU A N 1
ATOM 774 C CA . LEU A 1 94 ? 2.414 1.643 -20.454 1.00 93.25 94 LEU A CA 1
ATOM 775 C C . LEU A 1 94 ? 3.661 0.760 -20.581 1.00 93.25 94 LEU A C 1
ATOM 777 O O . LEU A 1 94 ? 4.544 1.072 -21.379 1.00 93.25 94 LEU A O 1
ATOM 781 N N . GLU A 1 95 ? 3.716 -0.352 -19.848 1.00 92.00 95 GLU A N 1
ATOM 782 C CA . GLU A 1 95 ? 4.787 -1.349 -19.957 1.00 92.00 95 GLU A CA 1
ATOM 783 C C . GLU A 1 95 ? 4.860 -1.940 -21.371 1.00 92.00 95 GLU A C 1
ATOM 785 O O . GLU A 1 95 ? 5.940 -2.012 -21.959 1.00 92.00 95 GLU A O 1
ATOM 790 N N . GLU A 1 96 ? 3.712 -2.271 -21.968 1.00 94.12 96 GLU A N 1
ATOM 791 C CA . GLU A 1 96 ? 3.655 -2.789 -23.338 1.00 94.12 96 GLU A CA 1
ATOM 792 C C . GLU A 1 96 ? 4.117 -1.745 -24.371 1.00 94.12 96 GLU A C 1
ATOM 794 O O . GLU A 1 96 ? 4.868 -2.060 -25.297 1.00 94.12 96 GLU A O 1
ATOM 799 N N . GLN A 1 97 ? 3.736 -0.474 -24.197 1.00 90.81 97 GLN A N 1
ATOM 800 C CA . GLN A 1 97 ? 4.196 0.612 -25.070 1.00 90.81 97 GLN A CA 1
ATOM 801 C C . GLN A 1 97 ? 5.712 0.825 -24.991 1.00 90.81 97 GLN A C 1
ATOM 803 O O . GLN A 1 97 ? 6.346 1.082 -26.019 1.00 90.81 97 GLN A O 1
ATOM 808 N N . LEU A 1 98 ? 6.299 0.726 -23.794 1.00 93.19 98 LEU A N 1
ATOM 809 C CA . LEU A 1 98 ? 7.750 0.796 -23.614 1.00 93.19 98 LEU A CA 1
ATOM 810 C C . LEU A 1 98 ? 8.443 -0.382 -24.299 1.00 93.19 98 LEU A C 1
ATOM 812 O O . LEU A 1 98 ? 9.369 -0.161 -25.076 1.00 93.19 98 LEU A O 1
ATOM 816 N N . ARG A 1 99 ? 7.933 -1.606 -24.115 1.00 93.25 99 ARG A N 1
ATOM 817 C CA . ARG A 1 99 ? 8.479 -2.802 -24.767 1.00 93.25 99 ARG A CA 1
ATOM 818 C C . ARG A 1 99 ? 8.485 -2.675 -26.290 1.00 93.25 99 ARG A C 1
ATOM 820 O O . ARG A 1 99 ? 9.520 -2.881 -26.919 1.00 93.25 99 ARG A O 1
ATOM 827 N N . MET A 1 100 ? 7.358 -2.282 -26.888 1.00 92.19 100 MET A N 1
ATOM 828 C CA . MET A 1 100 ? 7.272 -2.097 -28.341 1.00 92.19 100 MET A CA 1
ATOM 829 C C . MET A 1 100 ? 8.237 -1.018 -28.850 1.00 92.19 100 MET A C 1
ATOM 831 O O . MET A 1 100 ? 8.825 -1.165 -29.923 1.00 92.19 100 MET A O 1
ATOM 835 N N . ARG A 1 101 ? 8.414 0.070 -28.090 1.00 91.12 101 ARG A N 1
ATOM 836 C CA . ARG A 1 101 ? 9.365 1.135 -28.430 1.00 91.12 101 ARG A CA 1
ATOM 837 C C . ARG A 1 101 ? 10.807 0.625 -28.399 1.00 91.12 101 ARG A C 1
ATOM 839 O O . ARG A 1 101 ? 11.564 0.905 -29.329 1.00 91.12 101 ARG A O 1
ATOM 846 N N . ASP A 1 102 ? 11.177 -0.129 -27.371 1.00 91.69 102 ASP A N 1
ATOM 847 C CA . ASP A 1 102 ? 12.525 -0.684 -27.230 1.00 91.69 102 ASP A CA 1
ATOM 848 C C . ASP A 1 102 ? 12.843 -1.667 -28.365 1.00 91.69 102 ASP A C 1
ATOM 850 O O . ASP A 1 102 ? 13.907 -1.585 -28.981 1.00 91.69 102 ASP A O 1
ATOM 854 N N . GLU A 1 103 ? 11.890 -2.526 -28.738 1.00 92.69 103 GLU A N 1
ATOM 855 C CA . GLU A 1 103 ? 12.034 -3.417 -29.894 1.00 92.69 103 GLU A CA 1
ATOM 856 C C . GLU A 1 103 ? 12.248 -2.651 -31.209 1.00 92.69 103 GLU A C 1
ATOM 858 O O . GLU A 1 103 ? 13.060 -3.057 -32.047 1.00 92.69 103 GLU A O 1
ATOM 863 N N . GLN A 1 104 ? 11.548 -1.528 -31.406 1.00 92.19 104 GLN A N 1
ATOM 864 C CA . GLN A 1 104 ? 11.746 -0.676 -32.581 1.00 92.19 104 GLN A CA 1
ATOM 865 C C . GLN A 1 104 ? 13.139 -0.038 -32.595 1.00 92.19 104 GLN A C 1
ATOM 867 O O . GLN A 1 104 ? 13.785 -0.022 -33.646 1.00 92.19 104 GLN A O 1
ATOM 872 N N . PHE A 1 105 ? 13.627 0.450 -31.452 1.00 92.69 105 PHE A N 1
ATOM 873 C CA . PHE A 1 105 ? 14.975 1.012 -31.358 1.00 92.69 105 PHE A CA 1
ATOM 874 C C . PHE A 1 105 ? 16.057 -0.026 -31.648 1.00 92.69 105 PHE A C 1
ATOM 876 O O . PHE A 1 105 ? 16.982 0.260 -32.409 1.00 92.69 105 PHE A O 1
ATOM 883 N N . ILE A 1 106 ? 15.919 -1.242 -31.114 1.00 94.38 106 ILE A N 1
ATOM 884 C CA . ILE A 1 106 ? 16.859 -2.339 -31.376 1.00 94.38 106 ILE A CA 1
ATOM 885 C C . ILE A 1 106 ? 16.918 -2.649 -32.877 1.00 94.38 106 ILE A C 1
ATOM 887 O O . ILE A 1 106 ? 18.008 -2.722 -33.443 1.00 94.38 106 ILE A O 1
ATOM 891 N N . LYS A 1 107 ? 15.764 -2.751 -33.551 1.00 93.19 107 LYS A N 1
ATOM 892 C CA . LYS A 1 107 ? 15.710 -2.986 -35.006 1.00 93.19 107 LYS A CA 1
ATOM 893 C C . LYS A 1 107 ? 16.383 -1.869 -35.807 1.00 93.19 107 LYS A C 1
ATOM 895 O O . LYS A 1 107 ? 17.093 -2.139 -36.773 1.00 93.19 107 LYS A O 1
ATOM 900 N N . GLN A 1 108 ? 16.189 -0.610 -35.412 1.00 91.00 108 GLN A N 1
ATOM 901 C CA . GLN A 1 108 ? 16.844 0.521 -36.075 1.00 91.00 108 GLN A CA 1
ATOM 902 C C . GLN A 1 108 ? 18.364 0.506 -35.888 1.00 91.00 108 GLN A C 1
ATOM 904 O O . GLN A 1 108 ? 19.090 0.810 -36.835 1.00 91.00 108 GLN A O 1
ATOM 909 N N . LEU A 1 109 ? 18.848 0.150 -34.694 1.00 93.25 109 LEU A N 1
ATOM 910 C CA . LEU A 1 109 ? 20.280 0.010 -34.427 1.00 93.25 109 LEU A CA 1
ATOM 911 C C . LEU A 1 109 ? 20.893 -1.100 -35.280 1.00 93.25 109 LEU A C 1
ATOM 913 O O . LEU A 1 109 ? 21.879 -0.846 -35.963 1.00 93.25 109 LEU A O 1
ATOM 917 N N . GLN A 1 110 ? 20.255 -2.272 -35.335 1.00 92.44 110 GLN A N 1
ATOM 918 C CA . GLN A 1 110 ? 20.702 -3.383 -36.181 1.00 92.44 110 GLN A CA 1
ATOM 919 C C . GLN A 1 110 ? 20.804 -2.972 -37.655 1.00 92.44 110 GLN A C 1
ATOM 921 O O . GLN A 1 110 ? 21.837 -3.179 -38.284 1.00 92.44 110 GLN A O 1
ATOM 926 N N . SER A 1 111 ? 19.784 -2.291 -38.189 1.00 94.62 111 SER A N 1
ATOM 927 C CA . SER A 1 111 ? 19.818 -1.802 -39.573 1.00 94.62 111 SER A CA 1
ATOM 928 C C . SER A 1 111 ? 20.938 -0.782 -39.823 1.00 94.62 111 SER A C 1
ATOM 930 O O . SER A 1 111 ? 21.546 -0.766 -40.895 1.00 94.62 11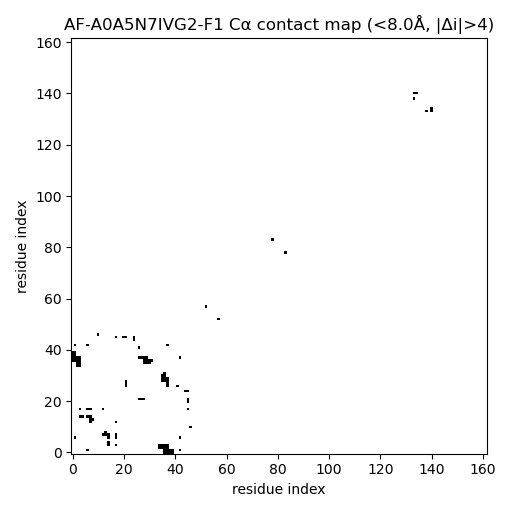1 SER A O 1
ATOM 932 N N . LYS A 1 112 ? 21.233 0.089 -38.850 1.00 92.75 112 LYS A N 1
ATOM 933 C CA . LYS A 1 112 ? 22.344 1.044 -38.961 1.00 92.75 112 LYS A CA 1
ATOM 934 C C . LYS A 1 112 ? 23.702 0.347 -38.904 1.00 92.75 112 LYS A C 1
ATOM 936 O O . LYS A 1 112 ? 24.581 0.721 -39.677 1.00 92.75 112 LYS A O 1
ATOM 941 N N . ASP A 1 113 ? 23.860 -0.661 -38.054 1.00 93.44 113 ASP A N 1
ATOM 942 C CA . ASP A 1 113 ? 25.092 -1.447 -37.964 1.00 93.44 113 ASP A CA 1
ATOM 943 C C . ASP A 1 113 ? 25.365 -2.208 -39.267 1.00 93.44 113 ASP A C 1
ATOM 945 O O . ASP A 1 113 ? 26.490 -2.187 -39.763 1.00 93.44 113 ASP A O 1
ATOM 949 N N . GLU A 1 114 ? 24.339 -2.797 -39.886 1.00 94.31 114 GLU A N 1
ATOM 950 C CA . GLU A 1 114 ? 24.451 -3.432 -41.208 1.00 94.31 114 GLU A CA 1
ATOM 951 C C . GLU A 1 114 ? 24.911 -2.437 -42.286 1.00 94.31 114 GLU A C 1
ATOM 953 O O . GLU A 1 114 ? 25.799 -2.738 -43.087 1.00 94.31 114 GLU A O 1
ATOM 958 N N . GLN A 1 115 ? 24.361 -1.217 -42.286 1.00 93.12 115 GLN A N 1
ATOM 959 C CA . GLN A 1 115 ? 24.782 -0.161 -43.213 1.00 93.12 115 GLN A CA 1
ATOM 960 C C . GLN A 1 115 ? 26.235 0.272 -42.984 1.00 93.12 115 GLN A C 1
ATOM 962 O O . GLN A 1 115 ? 26.949 0.543 -43.952 1.00 93.12 115 GLN A O 1
ATOM 967 N N . ILE A 1 116 ? 26.676 0.355 -41.725 1.00 95.19 116 ILE A N 1
ATOM 968 C CA . ILE A 1 116 ? 28.069 0.668 -41.381 1.00 95.19 116 ILE A CA 1
ATOM 969 C C . ILE A 1 116 ? 28.987 -0.440 -41.893 1.00 95.19 116 ILE A C 1
ATOM 971 O O . ILE A 1 116 ? 29.936 -0.143 -42.613 1.00 95.19 116 ILE A O 1
ATOM 975 N N . GLN A 1 117 ? 28.660 -1.706 -41.624 1.00 93.81 117 GLN A N 1
ATOM 976 C CA . GLN A 1 117 ? 29.447 -2.843 -42.105 1.00 93.81 117 GLN A CA 1
ATOM 977 C C . GLN A 1 117 ? 29.564 -2.845 -43.632 1.00 93.81 117 GLN A C 1
ATOM 979 O O . GLN A 1 117 ? 30.661 -3.005 -44.167 1.00 93.81 117 GLN A O 1
ATOM 984 N N . ALA A 1 118 ? 28.464 -2.605 -44.353 1.00 93.75 118 ALA A N 1
ATOM 985 C CA . ALA A 1 118 ? 28.484 -2.518 -45.811 1.00 93.75 118 ALA A CA 1
ATOM 986 C C . ALA A 1 118 ? 29.417 -1.402 -46.318 1.00 93.75 118 ALA A C 1
ATOM 988 O O . ALA A 1 118 ? 30.169 -1.609 -47.274 1.00 93.75 118 ALA A O 1
ATOM 989 N N . LYS A 1 119 ? 29.413 -0.234 -45.663 1.00 93.38 119 LYS A N 1
ATOM 990 C CA . LYS A 1 119 ? 30.329 0.869 -45.990 1.00 93.38 119 LYS A CA 1
ATOM 991 C C . LYS A 1 119 ? 31.781 0.531 -45.661 1.00 93.38 119 LYS A C 1
ATOM 993 O O . LYS A 1 119 ? 32.653 0.829 -46.473 1.00 93.38 119 LYS A O 1
ATOM 998 N N . ASP A 1 120 ? 32.047 -0.135 -44.542 1.00 94.25 120 ASP A N 1
ATOM 999 C CA . ASP A 1 120 ? 33.394 -0.586 -44.179 1.00 94.25 120 ASP A CA 1
ATOM 1000 C C . ASP A 1 120 ? 33.958 -1.564 -45.222 1.00 94.25 120 ASP A C 1
ATOM 1002 O O . ASP A 1 120 ? 35.122 -1.453 -45.617 1.00 94.25 120 ASP A O 1
ATOM 1006 N N . TYR A 1 121 ? 33.135 -2.486 -45.737 1.00 93.50 121 TYR A N 1
ATOM 1007 C CA . TYR A 1 121 ? 33.528 -3.367 -46.844 1.00 93.50 121 TYR A CA 1
ATOM 1008 C C . TYR A 1 121 ? 33.898 -2.583 -48.109 1.00 93.50 121 TYR A C 1
ATOM 1010 O O . TYR A 1 121 ? 34.924 -2.870 -48.729 1.00 93.50 121 TYR A O 1
ATOM 1018 N N . GLN A 1 122 ? 33.104 -1.573 -48.475 1.00 93.56 122 GLN A N 1
ATOM 1019 C CA . GLN A 1 122 ? 33.388 -0.719 -49.633 1.00 93.56 122 GLN A CA 1
ATOM 1020 C C . GLN A 1 122 ? 34.692 0.071 -49.458 1.00 93.56 122 GLN A C 1
ATOM 1022 O O . GLN A 1 122 ? 35.522 0.094 -50.368 1.00 93.56 122 GLN A O 1
ATOM 1027 N N . ILE A 1 123 ? 34.903 0.672 -48.284 1.00 93.06 123 ILE A N 1
ATOM 1028 C CA . ILE A 1 123 ? 36.124 1.421 -47.954 1.00 93.06 123 ILE A CA 1
ATOM 1029 C C . ILE A 1 123 ? 37.350 0.512 -48.059 1.00 93.06 123 ILE A C 1
ATOM 1031 O O . ILE A 1 123 ? 38.328 0.875 -48.711 1.00 93.06 123 ILE A O 1
ATOM 1035 N N . ASN A 1 124 ? 37.292 -0.689 -47.480 1.00 90.88 124 ASN A N 1
ATOM 1036 C CA . ASN A 1 124 ? 38.391 -1.651 -47.558 1.00 90.88 124 ASN A CA 1
ATOM 1037 C C . ASN A 1 124 ? 38.710 -2.051 -49.006 1.00 90.88 124 ASN A C 1
ATOM 1039 O O . ASN A 1 124 ? 39.884 -2.152 -49.366 1.00 90.88 124 ASN A O 1
ATOM 1043 N N . GLY A 1 125 ? 37.688 -2.218 -49.851 1.00 92.75 125 GLY A N 1
ATOM 1044 C CA . GLY A 1 125 ? 37.868 -2.463 -51.283 1.00 92.75 125 GLY A CA 1
ATOM 1045 C C . GLY A 1 125 ? 38.595 -1.317 -51.995 1.00 92.75 125 GLY A C 1
ATOM 1046 O O . GLY A 1 125 ? 39.540 -1.556 -52.748 1.00 92.75 125 GLY A O 1
ATOM 1047 N N . LEU A 1 126 ? 38.219 -0.065 -51.712 1.00 92.12 126 LEU A N 1
ATOM 1048 C CA . LEU A 1 126 ? 38.887 1.117 -52.271 1.00 92.12 126 LEU A CA 1
ATOM 1049 C C . LEU A 1 126 ? 40.341 1.240 -51.803 1.00 92.12 126 LEU A C 1
ATOM 1051 O O . LEU A 1 126 ? 41.218 1.521 -52.617 1.00 92.12 126 LEU A O 1
ATOM 1055 N N . ILE A 1 127 ? 40.613 0.986 -50.518 1.00 88.44 127 ILE A N 1
ATOM 1056 C CA . ILE A 1 127 ? 41.976 0.987 -49.966 1.00 88.44 127 ILE A CA 1
ATOM 1057 C C . ILE A 1 127 ? 42.850 -0.030 -50.708 1.00 88.44 127 ILE A C 1
ATOM 1059 O O . ILE A 1 127 ? 43.949 0.310 -51.146 1.00 88.44 127 ILE A O 1
ATOM 1063 N N . GLN A 1 128 ? 42.359 -1.259 -50.899 1.00 89.69 128 GLN A N 1
ATOM 1064 C CA . GLN A 1 128 ? 43.089 -2.297 -51.633 1.00 89.69 128 GLN A CA 1
ATOM 1065 C C . GLN A 1 128 ? 43.314 -1.918 -53.101 1.00 89.69 128 GLN A C 1
ATOM 1067 O O . GLN A 1 128 ? 44.417 -2.093 -53.620 1.00 89.69 128 GLN A O 1
ATOM 1072 N N . SER A 1 129 ? 42.294 -1.366 -53.764 1.00 89.56 129 SER A N 1
ATOM 1073 C CA . SER A 1 129 ? 42.402 -0.901 -55.149 1.00 89.56 129 SER A CA 1
ATOM 1074 C C . SER A 1 129 ? 43.457 0.198 -55.298 1.00 89.56 129 SER A C 1
ATOM 1076 O O . SER A 1 129 ? 44.313 0.111 -56.177 1.00 89.56 129 SER A O 1
ATOM 1078 N N . ASN A 1 130 ? 43.443 1.199 -54.414 1.00 87.06 130 ASN A N 1
ATOM 1079 C CA . ASN A 1 130 ? 44.428 2.280 -54.412 1.00 87.06 130 ASN A CA 1
ATOM 1080 C C . ASN A 1 130 ? 45.840 1.758 -54.140 1.00 87.06 130 ASN A C 1
ATOM 1082 O O . ASN A 1 130 ? 46.771 2.132 -54.846 1.00 87.06 130 ASN A O 1
ATOM 1086 N N . PHE A 1 131 ? 46.003 0.856 -53.169 1.00 84.44 131 PHE A N 1
ATOM 1087 C CA . PHE A 1 131 ? 47.296 0.233 -52.887 1.00 84.44 131 PHE A CA 1
ATOM 1088 C C . PHE A 1 131 ? 47.866 -0.485 -54.121 1.00 84.44 131 PHE A C 1
ATOM 1090 O O . PHE A 1 131 ? 49.029 -0.289 -54.481 1.00 84.44 131 PHE A O 1
ATOM 1097 N N . ASN A 1 132 ? 47.034 -1.272 -54.810 1.00 83.19 132 ASN A N 1
ATOM 1098 C CA . ASN A 1 132 ? 47.428 -1.978 -56.028 1.00 83.19 132 ASN A CA 1
ATOM 1099 C C . ASN A 1 132 ? 47.791 -1.013 -57.166 1.00 83.19 132 ASN A C 1
ATOM 1101 O O . ASN A 1 132 ? 48.770 -1.245 -57.875 1.00 83.19 132 ASN A O 1
ATOM 1105 N N . PHE A 1 133 ? 47.035 0.077 -57.320 1.00 83.94 133 PHE A N 1
ATOM 1106 C CA . PHE A 1 133 ? 47.303 1.108 -58.319 1.00 83.94 133 PHE A CA 1
ATOM 1107 C C . PHE A 1 133 ? 48.640 1.819 -58.071 1.00 83.94 133 PHE A C 1
ATOM 1109 O O . PHE A 1 133 ? 49.468 1.898 -58.977 1.00 83.94 133 PHE A O 1
ATOM 1116 N N . THR A 1 134 ? 48.906 2.263 -56.839 1.00 81.31 134 THR A N 1
ATOM 1117 C CA . THR A 1 134 ? 50.175 2.920 -56.482 1.00 81.31 134 THR A CA 1
ATOM 1118 C C . THR A 1 134 ? 51.368 1.995 -56.705 1.00 81.31 134 THR A C 1
ATOM 1120 O O . THR A 1 134 ? 52.380 2.418 -57.264 1.00 81.31 134 THR A O 1
ATOM 1123 N N . LYS A 1 135 ? 51.233 0.710 -56.346 1.00 79.19 135 LYS A N 1
ATOM 1124 C CA . LYS A 1 135 ? 52.261 -0.305 -56.605 1.00 79.19 135 LYS A CA 1
ATOM 1125 C C . LYS A 1 135 ? 52.544 -0.473 -58.102 1.00 79.19 135 LYS A C 1
ATOM 1127 O O . LYS A 1 135 ? 53.701 -0.615 -58.480 1.00 79.19 135 LYS A O 1
ATOM 1132 N N . ALA A 1 136 ? 51.514 -0.445 -58.949 1.00 77.25 136 ALA A N 1
ATOM 1133 C CA . ALA A 1 136 ? 51.671 -0.566 -60.400 1.00 77.25 136 ALA A CA 1
ATOM 1134 C C . ALA A 1 136 ? 52.392 0.637 -61.036 1.00 77.25 136 ALA A C 1
ATOM 1136 O O . ALA A 1 136 ? 53.023 0.489 -62.079 1.00 77.25 136 ALA A O 1
ATOM 1137 N N . LEU A 1 137 ? 52.326 1.815 -60.409 1.00 79.56 137 LEU A N 1
ATOM 1138 C CA . LEU A 1 137 ? 52.945 3.042 -60.910 1.00 79.56 137 LEU A CA 1
ATOM 1139 C C . LEU A 1 137 ? 54.400 3.265 -60.447 1.00 79.56 137 LEU A C 1
ATOM 1141 O O . LEU A 1 137 ? 54.983 4.283 -60.810 1.00 79.56 137 LEU A O 1
ATOM 1145 N N . ASN A 1 138 ? 55.006 2.352 -59.670 1.00 65.31 138 ASN A N 1
ATOM 1146 C CA . ASN A 1 138 ? 56.365 2.496 -59.109 1.00 65.31 138 ASN A CA 1
ATOM 1147 C C . ASN A 1 138 ? 56.603 3.802 -58.315 1.00 65.31 138 ASN A C 1
ATOM 1149 O O . ASN A 1 138 ? 57.745 4.236 -58.156 1.00 65.31 138 ASN A O 1
ATOM 1153 N N . PHE A 1 139 ? 55.552 4.432 -57.782 1.00 57.12 139 PHE A N 1
ATOM 1154 C CA . PHE A 1 139 ? 55.732 5.500 -56.800 1.00 57.12 139 PHE A CA 1
ATOM 1155 C C . PHE A 1 139 ? 56.263 4.896 -55.490 1.00 57.12 139 PHE A C 1
ATOM 1157 O O . PHE A 1 139 ? 55.773 3.839 -55.079 1.00 57.12 139 PHE A O 1
ATOM 1164 N N . PRO A 1 140 ? 57.236 5.530 -54.806 1.00 53.50 140 PRO A N 1
ATOM 1165 C CA . PRO A 1 140 ? 57.601 5.120 -53.458 1.00 53.50 140 PRO A CA 1
ATOM 1166 C C . PRO A 1 140 ? 56.361 5.267 -52.570 1.00 53.50 140 PRO A C 1
ATOM 1168 O O . PRO A 1 140 ? 55.830 6.362 -52.397 1.00 53.50 140 PRO A O 1
ATOM 1171 N N . LEU A 1 141 ? 55.859 4.142 -52.064 1.00 54.53 141 LEU A N 1
ATOM 1172 C CA . LEU A 1 141 ? 54.777 4.115 -51.090 1.00 54.53 141 LEU A CA 1
ATOM 1173 C C . LEU A 1 141 ? 55.302 4.759 -49.801 1.00 54.53 141 LEU A C 1
ATOM 1175 O O . LEU A 1 141 ? 56.093 4.144 -49.090 1.00 54.53 141 LEU A O 1
ATOM 1179 N N . GLU A 1 142 ? 54.862 5.976 -49.480 1.00 53.12 142 GLU A N 1
ATOM 1180 C CA . GLU A 1 142 ? 54.814 6.378 -48.076 1.00 53.12 142 GLU A CA 1
ATOM 1181 C C . GLU A 1 142 ? 53.808 5.443 -47.406 1.00 53.12 142 GLU A C 1
ATOM 1183 O O . GLU A 1 142 ? 52.611 5.463 -47.711 1.00 53.12 142 GLU A O 1
ATOM 1188 N N . GLU A 1 143 ? 54.305 4.552 -46.549 1.00 47.22 143 GLU A N 1
ATOM 1189 C CA . GLU A 1 143 ? 53.461 3.733 -45.694 1.00 47.22 143 GLU A CA 1
ATOM 1190 C C . GLU A 1 143 ? 52.655 4.670 -44.794 1.00 47.22 143 GLU A C 1
ATOM 1192 O O . GLU A 1 143 ? 53.096 5.074 -43.718 1.00 47.22 143 GLU A O 1
ATOM 1197 N N . VAL A 1 144 ? 51.438 5.015 -45.215 1.00 50.06 144 VAL A N 1
ATOM 1198 C CA . VAL A 1 144 ? 50.431 5.497 -44.278 1.00 50.06 144 VAL A CA 1
ATOM 1199 C C . VAL A 1 144 ? 50.101 4.293 -43.414 1.00 50.06 144 VAL A C 1
ATOM 1201 O O . VAL A 1 144 ? 49.262 3.460 -43.762 1.00 50.06 144 VAL A O 1
ATOM 1204 N N . ALA A 1 145 ? 50.837 4.163 -42.312 1.00 41.75 145 ALA A N 1
ATOM 1205 C CA . ALA A 1 145 ? 50.551 3.214 -41.265 1.00 41.75 145 ALA A CA 1
ATOM 1206 C C . ALA A 1 145 ? 49.121 3.487 -40.794 1.00 41.75 145 ALA A C 1
ATOM 1208 O O . ALA A 1 145 ? 48.872 4.353 -39.955 1.00 41.75 145 ALA A O 1
ATOM 1209 N N . VAL A 1 146 ? 48.160 2.738 -41.338 1.00 47.03 146 VAL A N 1
ATOM 1210 C CA . VAL A 1 146 ? 46.880 2.525 -40.677 1.00 47.03 146 VAL A CA 1
ATOM 1211 C C . VAL A 1 146 ? 47.234 1.705 -39.450 1.00 47.03 146 VAL A C 1
ATOM 1213 O O . VAL A 1 146 ? 47.249 0.471 -39.471 1.00 47.03 146 VAL A O 1
ATOM 1216 N N . THR A 1 147 ? 47.640 2.403 -38.391 1.00 40.38 147 THR A N 1
ATOM 1217 C CA . THR A 1 147 ? 47.862 1.803 -37.092 1.00 40.38 147 THR A CA 1
ATOM 1218 C C . THR A 1 147 ? 46.583 1.050 -36.755 1.00 40.38 147 THR A C 1
ATOM 1220 O O . THR A 1 147 ? 45.492 1.609 -36.642 1.00 40.38 147 THR A O 1
ATOM 1223 N N . LYS A 1 148 ? 46.708 -0.269 -36.602 1.00 43.47 148 LYS A N 1
ATOM 1224 C CA . LYS A 1 148 ? 45.658 -1.167 -36.099 1.00 43.47 148 LYS A CA 1
ATOM 1225 C C . LYS A 1 148 ? 45.282 -0.862 -34.631 1.00 43.47 148 LYS A C 1
ATOM 1227 O O . LYS A 1 148 ? 44.779 -1.738 -33.933 1.00 43.47 148 LYS A O 1
ATOM 1232 N N . GLU A 1 149 ? 45.496 0.367 -34.163 1.00 41.84 149 GLU A N 1
ATOM 1233 C CA . GLU A 1 149 ? 45.227 0.862 -32.812 1.00 41.84 149 GLU A CA 1
ATOM 1234 C C . GLU A 1 149 ? 43.930 1.671 -32.697 1.00 41.84 149 GLU A C 1
ATOM 1236 O O . GLU A 1 149 ? 43.698 2.335 -31.696 1.00 41.84 149 GLU A O 1
ATOM 1241 N N . VAL A 1 150 ? 42.999 1.546 -33.645 1.00 44.44 150 VAL A N 1
ATOM 1242 C CA . VAL A 1 150 ? 41.592 1.912 -33.378 1.00 44.44 150 VAL A CA 1
ATOM 1243 C C . VAL A 1 150 ? 40.771 0.662 -33.052 1.00 44.44 150 VAL A C 1
ATOM 1245 O O . VAL A 1 150 ? 39.598 0.532 -33.381 1.00 44.44 150 VAL A O 1
ATOM 1248 N N . LYS A 1 151 ? 41.392 -0.306 -32.368 1.00 46.75 151 LYS A N 1
ATOM 1249 C CA . LYS A 1 151 ? 40.665 -1.311 -31.592 1.00 46.75 151 LYS A CA 1
ATOM 1250 C C . LYS A 1 151 ? 40.700 -0.886 -30.129 1.00 46.75 151 LYS A C 1
ATOM 1252 O O . LYS A 1 151 ? 41.718 -1.044 -29.471 1.00 46.75 151 LYS A O 1
ATOM 1257 N N . ARG A 1 152 ? 39.527 -0.468 -29.635 1.00 45.12 152 ARG A N 1
ATOM 1258 C CA . ARG A 1 152 ? 39.164 -0.185 -28.227 1.00 45.12 152 ARG A CA 1
ATOM 1259 C C . ARG A 1 152 ? 39.537 1.221 -27.733 1.00 45.12 152 ARG A C 1
ATOM 1261 O O . ARG A 1 152 ? 40.664 1.432 -27.320 1.00 45.12 152 ARG A O 1
ATOM 1268 N N . ASN A 1 153 ? 38.550 2.131 -27.69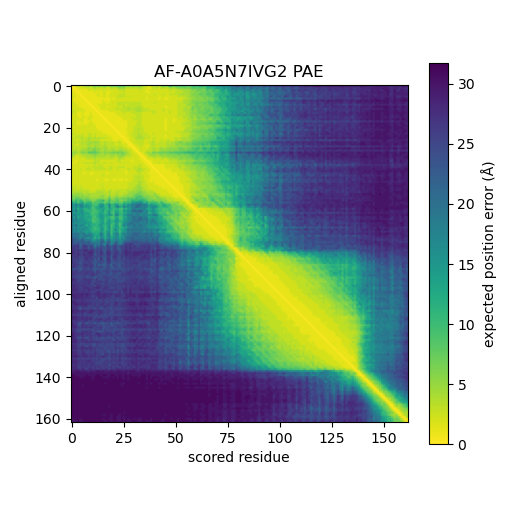5 1.00 45.00 153 ASN A N 1
ATOM 1269 C CA . ASN A 1 153 ? 38.334 3.176 -26.656 1.00 45.00 153 ASN A CA 1
ATOM 1270 C C . ASN A 1 153 ? 37.712 4.493 -27.162 1.00 45.00 153 ASN A C 1
ATOM 1272 O O . ASN A 1 153 ? 38.146 5.575 -26.773 1.00 45.00 153 ASN A O 1
ATOM 1276 N N . ILE A 1 154 ? 36.648 4.438 -27.968 1.00 47.75 154 ILE A N 1
ATOM 1277 C CA . ILE A 1 154 ? 35.797 5.632 -28.165 1.00 47.75 154 ILE A CA 1
ATOM 1278 C C . ILE A 1 154 ? 34.401 5.415 -27.563 1.00 47.75 154 ILE A C 1
ATOM 1280 O O . ILE A 1 154 ? 33.869 6.311 -26.914 1.00 47.75 154 ILE A O 1
ATOM 1284 N N . PHE A 1 155 ? 33.865 4.192 -27.602 1.00 44.41 155 PHE A N 1
ATOM 1285 C CA . PHE A 1 155 ? 32.580 3.877 -26.962 1.00 44.41 155 PHE A CA 1
ATOM 1286 C C . PHE A 1 155 ? 32.640 3.744 -25.427 1.00 44.41 155 PHE A C 1
ATOM 1288 O O . PHE A 1 155 ? 31.625 3.918 -24.761 1.00 44.41 155 PHE A O 1
ATOM 1295 N N . SER A 1 156 ? 33.815 3.519 -24.826 1.00 45.19 156 SER A N 1
ATOM 1296 C CA . SER A 1 156 ? 33.955 3.385 -23.362 1.00 45.19 156 SER A CA 1
ATOM 1297 C C . SER A 1 156 ? 33.931 4.718 -22.598 1.00 45.19 156 SER A C 1
ATOM 1299 O O . SER A 1 156 ? 33.815 4.708 -21.373 1.00 45.19 156 SER A O 1
ATOM 1301 N N . LYS A 1 157 ? 34.002 5.865 -23.292 1.00 45.47 157 LYS A N 1
ATOM 1302 C CA . LYS A 1 157 ? 33.910 7.201 -22.672 1.00 45.47 157 LYS A CA 1
ATOM 1303 C C . LYS A 1 157 ? 32.501 7.800 -22.677 1.00 45.47 157 LYS A C 1
ATOM 1305 O O . LYS A 1 157 ? 32.261 8.721 -21.908 1.00 45.47 157 LYS A O 1
ATOM 1310 N N . PHE A 1 158 ? 31.574 7.267 -23.475 1.00 47.28 158 PHE A N 1
ATOM 1311 C CA . PHE A 1 158 ? 30.199 7.782 -23.545 1.00 47.28 158 PHE A CA 1
ATOM 1312 C C . PHE A 1 158 ? 29.214 7.092 -22.586 1.00 47.28 158 PHE A C 1
ATOM 1314 O O . PHE A 1 158 ? 28.152 7.642 -22.331 1.00 47.28 158 PHE A O 1
ATOM 1321 N N . PHE A 1 159 ? 29.585 5.956 -21.978 1.00 49.66 159 PHE A N 1
ATOM 1322 C CA . PHE A 1 159 ? 28.751 5.226 -21.004 1.00 49.66 159 PHE A CA 1
ATOM 1323 C C . PHE A 1 159 ? 29.306 5.225 -19.566 1.00 49.66 159 PHE A C 1
ATOM 1325 O O . PHE A 1 159 ? 28.922 4.395 -18.745 1.00 49.66 159 PHE A O 1
ATOM 1332 N N . ARG A 1 160 ? 30.207 6.155 -19.221 1.00 47.72 160 ARG A N 1
ATOM 1333 C CA . ARG A 1 160 ? 30.618 6.391 -17.824 1.00 47.72 160 ARG A CA 1
ATOM 1334 C C . ARG A 1 160 ? 30.294 7.812 -17.385 1.00 47.72 160 ARG A C 1
ATOM 1336 O O . ARG A 1 160 ? 31.160 8.681 -17.403 1.00 47.72 160 ARG A O 1
ATOM 1343 N N . LYS A 1 161 ? 29.033 7.985 -17.003 1.00 39.81 161 LYS A N 1
ATOM 1344 C CA . LYS A 1 161 ? 28.448 8.868 -15.975 1.00 39.81 161 LYS A CA 1
ATOM 1345 C C . LYS A 1 161 ? 26.941 8.552 -16.044 1.00 39.81 161 LYS A C 1
ATOM 1347 O O . LYS A 1 161 ? 26.377 8.642 -17.127 1.00 39.81 161 LYS A O 1
ATOM 1352 N N . GLY A 1 162 ? 26.304 7.966 -15.032 1.00 41.88 162 GLY A N 1
ATOM 1353 C CA . GLY A 1 162 ? 26.431 8.325 -13.622 1.00 41.88 162 GLY A CA 1
ATOM 1354 C C . GLY A 1 162 ? 25.690 9.629 -13.435 1.00 41.88 162 GLY A C 1
ATOM 1355 O O . GLY A 1 162 ? 26.321 10.656 -13.766 1.00 41.88 162 GLY A O 1
#

Nearest PDB structures (foldseek):
  8csh-assembly1_A  TM=9.546E-01  e=6.869E-04  unidentified plasmid
  5i44-assembly4_I-2  TM=8.368E-01  e=4.675E-02  Bacillus subtilis subsp. subtilis str. 168

Sequence (162 aa):
MRTITQVAEELKVSRRKIYDENKKLGIKTIKEGRNSFITDTDFLKISKDLETYKETFGNVTERVSNVLERDRNIIENNISDREYTDLKERITSLEEQLRMRDEQFIKQLQSKDEQIQAKDYQINGLIQSNFNFTKALNFPLEEVAVTKEVKRNIFSKFFRKG

Foldseek 3Di:
DDWLVVLCVVLVHDSVLVVVLCVVVVFDWDDDPPTTDGDPVVSVVSSVVVVVVCVVVVVVVVVVVVVVVVVVVCVPPVADPVRVVVVVVVVVVVVVVVVVVVVVVVVVVVVVVVVVVVVVVVVVVVVVVVVVVCVVVPDPDPPPPPPPPPPDDDVVVVPPDD

Radius of gyration: 47.61 Å; Cα contacts (8 Å, |Δi|>4): 57; chains: 1; bounding box: 83×26×122 Å

Solvent-accessible surface area (backbone atoms only — not comparable to full-atom values): 9433 Å² total; per-residue (Å²): 111,44,42,50,65,57,50,16,60,77,70,70,47,54,55,66,56,52,54,52,46,29,63,72,71,68,56,78,68,51,77,59,92,95,46,44,29,38,48,63,71,55,49,53,52,52,52,52,52,54,49,53,48,47,55,56,50,46,54,48,52,52,51,52,51,54,49,53,53,50,52,49,53,50,62,66,67,71,58,48,76,61,57,53,49,54,51,51,54,50,50,53,53,50,53,51,54,50,52,55,50,51,55,51,50,52,54,52,50,53,55,50,50,52,53,48,53,55,50,51,54,51,50,53,50,51,52,52,51,50,52,53,51,45,61,73,67,71,55,84,76,78,78,77,74,77,65,84,72,84,68,86,80,70,74,72,67,77,77,71,71,134